Protein AF-A0A6P1GI63-F1 (afdb_monomer_lite)

Sequence (181 aa):
MLPVDQKVVEVWLGEWQLRVAWRQSANQRQKLESGPSIWQIDAMKVLETFELERGLVVAVAPLSRLPTTQRLEARITRDDGTVIKTTAYKERLLIRDPKLLRDGEEAFLLHGMTKANVPVGSEIIIEIAPAALAKALSANHADKYRALGWTLKYEFRAQGDDEPYEYVFEWQLPGEPVRPS

Organism: Sphingobium yanoikuyae (NCBI:txid13690)

Radius of gyration: 22.45 Å; chains: 1; bounding box: 54×54×55 Å

Foldseek 3Di:
DDDDDDDDDDDDDDDDDPDDDDDDDPPVVPPPPPDPDPPPQDWWFFADWDADPFAIKTKTDADDPDDQQAKKKKWKQDPVRDIDIFIKHFDCVCVVPVVNHDPRITMIGTGPYDCVRHPGGIIMGMGGDPWDKDKDQFPVQVVQLVVQPWAWDDFDDPDDPDGGRMTMTTDRHPDDRDHDD

Structure (mmCIF, N/CA/C/O backbone):
data_AF-A0A6P1GI63-F1
#
_entry.id   AF-A0A6P1GI63-F1
#
loop_
_atom_site.group_PDB
_atom_site.id
_atom_site.type_symbol
_atom_site.label_atom_id
_atom_site.label_alt_id
_atom_site.label_comp_id
_atom_site.label_asym_id
_atom_site.label_entity_id
_atom_site.label_seq_id
_atom_site.pdbx_PDB_ins_code
_atom_site.Cartn_x
_atom_site.Cartn_y
_atom_site.Cartn_z
_atom_site.occupancy
_atom_site.B_iso_or_equiv
_atom_site.auth_seq_id
_atom_site.auth_comp_id
_atom_site.auth_asym_id
_atom_site.auth_atom_id
_atom_site.pdbx_PDB_model_num
ATOM 1 N N . MET A 1 1 ? 32.191 38.401 0.121 1.00 34.38 1 MET A N 1
ATOM 2 C CA . MET A 1 1 ? 32.250 38.259 -1.347 1.00 34.38 1 MET A CA 1
ATOM 3 C C . MET A 1 1 ? 32.196 36.767 -1.634 1.00 34.38 1 MET A C 1
ATOM 5 O O . MET A 1 1 ? 33.092 36.059 -1.197 1.00 34.38 1 MET A O 1
ATOM 9 N N . LEU A 1 2 ? 31.084 36.284 -2.189 1.00 27.42 2 LEU A N 1
ATOM 10 C CA . LEU A 1 2 ? 30.907 34.880 -2.580 1.00 27.42 2 LEU A CA 1
ATOM 11 C C . LEU A 1 2 ? 31.760 34.583 -3.825 1.00 27.42 2 LEU A C 1
ATOM 13 O O . LEU A 1 2 ? 31.890 35.481 -4.661 1.00 27.42 2 LEU A O 1
ATOM 17 N N . PRO A 1 3 ? 32.317 33.371 -3.981 1.00 34.53 3 PRO A N 1
ATOM 18 C CA . PRO A 1 3 ? 32.902 32.952 -5.242 1.00 34.53 3 PRO A CA 1
ATOM 19 C C . PRO A 1 3 ? 31.824 32.503 -6.237 1.00 34.53 3 PRO A C 1
ATOM 21 O O . PRO A 1 3 ? 30.757 32.010 -5.867 1.00 34.53 3 PRO A O 1
ATOM 24 N N . VAL A 1 4 ? 32.163 32.720 -7.502 1.00 34.81 4 VAL A N 1
ATOM 25 C CA . VAL A 1 4 ? 31.388 32.508 -8.722 1.00 34.81 4 VAL A CA 1
ATOM 26 C C . VAL A 1 4 ? 31.703 31.128 -9.316 1.00 34.81 4 VAL A C 1
ATOM 28 O O . VAL A 1 4 ? 32.863 30.738 -9.394 1.00 34.81 4 VAL A O 1
ATOM 31 N N . ASP A 1 5 ? 30.625 30.453 -9.712 1.00 34.31 5 ASP A N 1
ATOM 32 C CA . ASP A 1 5 ? 30.409 29.485 -10.797 1.00 34.31 5 ASP A CA 1
ATOM 33 C C . ASP A 1 5 ? 31.239 28.199 -10.996 1.00 34.31 5 ASP A C 1
ATOM 35 O O . ASP A 1 5 ? 32.426 28.183 -11.301 1.00 34.31 5 ASP A O 1
ATOM 39 N N . GLN A 1 6 ? 30.455 27.111 -10.968 1.00 34.56 6 GLN A N 1
ATOM 40 C CA . GLN A 1 6 ? 30.292 26.065 -11.988 1.00 34.56 6 GLN A CA 1
ATOM 41 C C . GLN A 1 6 ? 31.529 25.359 -12.568 1.00 34.56 6 GLN A C 1
ATOM 43 O O . GLN A 1 6 ? 32.245 25.885 -13.415 1.00 34.56 6 GLN A O 1
ATOM 48 N N . LYS A 1 7 ? 31.572 24.040 -12.337 1.00 28.94 7 LYS A N 1
ATOM 49 C CA . LYS A 1 7 ? 31.330 23.045 -13.400 1.00 28.94 7 LYS A CA 1
ATOM 50 C C . LYS A 1 7 ? 30.997 21.685 -12.783 1.00 28.94 7 LYS A C 1
ATOM 52 O O . LYS A 1 7 ? 31.840 21.028 -12.188 1.00 28.94 7 LYS A O 1
ATOM 57 N N . VAL A 1 8 ? 29.738 21.290 -12.936 1.00 32.72 8 VAL A N 1
ATOM 58 C CA . VAL A 1 8 ? 29.288 19.899 -12.852 1.00 32.72 8 VAL A CA 1
ATOM 59 C C . VAL A 1 8 ? 29.521 19.296 -14.230 1.00 32.72 8 VAL A C 1
ATOM 61 O O . VAL A 1 8 ? 29.064 19.895 -15.194 1.00 32.72 8 VAL A O 1
ATOM 64 N N . VAL A 1 9 ? 30.233 18.174 -14.307 1.00 29.19 9 VAL A N 1
ATOM 65 C CA . VAL A 1 9 ? 29.895 16.938 -15.041 1.00 29.19 9 VAL A CA 1
ATOM 66 C C . VAL A 1 9 ? 31.044 15.971 -14.759 1.00 29.19 9 VAL A C 1
ATOM 68 O O . VAL A 1 9 ? 32.143 16.175 -15.256 1.00 29.19 9 VAL A O 1
ATOM 71 N N . GLU A 1 10 ? 30.782 14.903 -14.011 1.00 26.22 10 GLU A N 1
ATOM 72 C CA . GLU A 1 10 ? 31.528 13.656 -14.178 1.00 26.22 10 GLU A CA 1
ATOM 73 C C . GLU A 1 10 ? 30.617 12.486 -13.801 1.00 26.22 10 GLU A C 1
ATOM 75 O O . GLU A 1 10 ? 30.167 12.339 -12.666 1.00 26.22 10 GLU A O 1
ATOM 80 N N . VAL A 1 11 ? 30.273 11.707 -14.824 1.00 29.17 11 VAL A N 1
ATOM 81 C CA . VAL A 1 11 ? 29.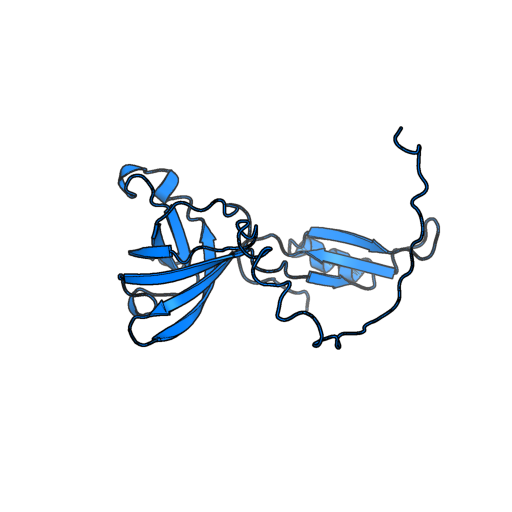567 10.433 -14.732 1.00 29.17 11 VAL A CA 1
ATOM 82 C C . VAL A 1 11 ? 30.623 9.360 -14.505 1.00 29.17 11 VAL A C 1
ATOM 84 O O . VAL A 1 11 ? 31.522 9.229 -15.328 1.00 29.17 11 VAL A O 1
ATOM 87 N N . TRP A 1 12 ? 30.481 8.566 -13.444 1.00 28.14 12 TRP A N 1
ATOM 88 C CA . TRP A 1 12 ? 31.172 7.284 -13.306 1.00 28.14 12 TRP A CA 1
ATOM 89 C C . TRP A 1 12 ? 30.210 6.228 -12.751 1.00 28.14 12 TRP A C 1
ATOM 91 O O . TRP A 1 12 ? 29.724 6.319 -11.625 1.00 28.14 12 TRP A O 1
ATOM 101 N N . LEU A 1 13 ? 29.923 5.238 -13.597 1.00 33.62 13 LEU A N 1
ATOM 102 C CA . LEU A 1 13 ? 29.323 3.947 -13.261 1.00 33.62 13 LEU A CA 1
ATOM 103 C C . LEU A 1 13 ? 30.409 3.046 -12.652 1.00 33.62 13 LEU A C 1
ATOM 105 O O . LEU A 1 13 ? 31.491 2.937 -13.223 1.00 33.62 13 LEU A O 1
ATOM 109 N N . GLY A 1 14 ? 30.111 2.366 -11.541 1.00 28.91 14 GLY A N 1
ATOM 110 C CA . GLY A 1 14 ? 30.992 1.333 -10.983 1.00 28.91 14 GLY A CA 1
ATOM 111 C C . GLY A 1 14 ? 30.592 0.861 -9.582 1.00 28.91 14 GLY A C 1
ATOM 112 O O . GLY A 1 14 ? 30.852 1.539 -8.600 1.00 28.91 14 GLY A O 1
ATOM 113 N N . GLU A 1 15 ? 29.918 -0.286 -9.539 1.00 31.66 15 GLU A N 1
ATOM 114 C CA . GLU A 1 15 ? 29.768 -1.288 -8.466 1.00 31.66 15 GLU A CA 1
ATOM 115 C C . GLU A 1 15 ? 30.136 -0.971 -6.989 1.00 31.66 15 GLU A C 1
ATOM 117 O O . GLU A 1 15 ? 31.280 -0.730 -6.626 1.00 31.66 15 GLU A O 1
ATOM 122 N N . TRP A 1 16 ? 29.134 -1.152 -6.113 1.00 34.69 16 TRP A N 1
ATOM 123 C CA . TRP A 1 16 ? 29.194 -1.756 -4.767 1.00 34.69 16 TRP A CA 1
ATOM 124 C C . TRP A 1 16 ? 30.418 -1.511 -3.857 1.00 34.69 16 TRP A C 1
ATOM 126 O O . TRP A 1 16 ? 31.387 -2.257 -3.920 1.00 34.69 16 TRP A O 1
ATOM 136 N N . GLN A 1 17 ? 30.250 -0.682 -2.811 1.00 31.03 17 GLN A N 1
ATOM 137 C CA . GLN A 1 17 ? 30.785 -0.976 -1.466 1.00 31.03 17 GLN A CA 1
ATOM 138 C C . GLN A 1 17 ? 29.852 -0.488 -0.340 1.00 31.03 17 GLN A C 1
ATOM 140 O O . GLN A 1 17 ? 29.907 0.642 0.138 1.00 31.03 17 GLN A O 1
ATOM 145 N N . LEU A 1 18 ? 29.019 -1.410 0.143 1.00 34.72 18 LEU A N 1
ATOM 146 C CA . LEU A 1 18 ? 28.469 -1.416 1.497 1.00 34.72 18 LEU A CA 1
ATOM 147 C C . LEU A 1 18 ? 29.589 -1.865 2.452 1.00 34.72 18 LEU A C 1
ATOM 149 O O . LEU A 1 18 ? 29.826 -3.068 2.532 1.00 34.72 18 LEU A O 1
ATOM 153 N N . ARG A 1 19 ? 30.271 -0.944 3.163 1.00 28.11 19 ARG A N 1
ATOM 154 C CA . ARG A 1 19 ? 30.784 -1.138 4.546 1.00 28.11 19 ARG A CA 1
ATOM 155 C C .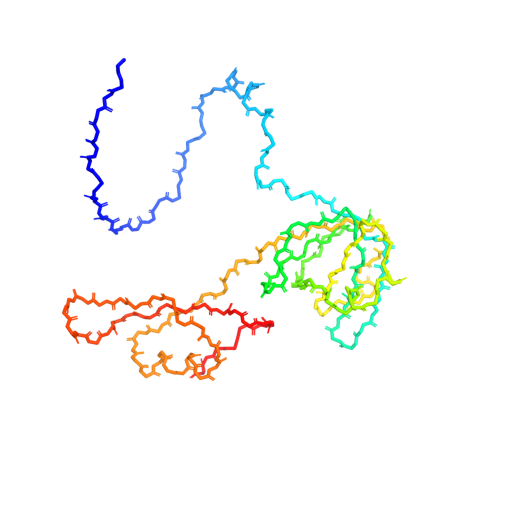 ARG A 1 19 ? 31.669 0.011 5.079 1.00 28.11 19 ARG A C 1
ATOM 157 O O . ARG A 1 19 ? 32.714 0.309 4.526 1.00 28.11 19 ARG A O 1
ATOM 164 N N . VAL A 1 20 ? 31.293 0.454 6.289 1.00 31.42 20 VAL A N 1
ATOM 165 C CA . VAL A 1 20 ? 32.135 0.931 7.415 1.00 31.42 20 VAL A CA 1
ATOM 166 C C . VAL A 1 20 ? 32.538 2.413 7.451 1.00 31.42 20 VAL A C 1
ATOM 168 O O . VAL A 1 20 ? 33.460 2.836 6.773 1.00 31.42 20 VAL A O 1
ATOM 171 N N . ALA A 1 21 ? 31.969 3.135 8.429 1.00 29.11 21 ALA A N 1
ATOM 172 C CA . ALA A 1 21 ? 32.737 3.995 9.341 1.00 29.11 21 ALA A CA 1
ATOM 173 C C . ALA A 1 21 ? 31.937 4.305 10.629 1.00 29.11 21 ALA A C 1
ATOM 175 O O . ALA A 1 21 ? 31.284 5.337 10.758 1.00 29.11 21 ALA A O 1
ATOM 176 N N . TRP A 1 22 ? 32.005 3.404 11.616 1.00 31.02 22 TRP A N 1
ATOM 177 C CA . TRP A 1 22 ? 31.758 3.732 13.025 1.00 31.02 22 TRP A CA 1
ATOM 178 C C . TRP A 1 22 ? 33.108 4.002 13.696 1.00 31.02 22 TRP A C 1
ATOM 180 O O . TRP A 1 22 ? 33.824 3.049 13.983 1.00 31.02 22 TRP A O 1
ATOM 190 N N . ARG A 1 23 ? 33.441 5.269 13.974 1.00 33.53 23 ARG A N 1
ATOM 191 C CA . ARG A 1 23 ? 34.080 5.748 15.221 1.00 33.53 23 ARG A CA 1
ATOM 192 C C . ARG A 1 23 ? 34.649 7.151 15.038 1.00 33.53 23 ARG A C 1
ATOM 194 O O . ARG A 1 23 ? 35.482 7.370 14.174 1.00 33.53 23 ARG A O 1
ATOM 201 N N . GLN A 1 24 ? 34.266 7.993 15.996 1.00 30.84 24 GLN A N 1
ATOM 202 C CA . GLN A 1 24 ? 34.765 9.317 16.384 1.00 30.84 24 GLN A CA 1
ATOM 203 C C . GLN A 1 24 ? 33.706 10.393 16.170 1.00 30.84 24 GLN A C 1
ATOM 205 O O . GLN A 1 24 ? 33.541 10.904 15.071 1.00 30.84 24 GLN A O 1
ATOM 210 N N . SER A 1 25 ? 32.963 10.660 17.254 1.00 34.41 25 SER A N 1
ATOM 211 C CA . SER A 1 25 ? 32.416 11.965 17.687 1.00 34.41 25 SER A CA 1
ATOM 212 C C . SER A 1 25 ? 31.199 11.755 18.604 1.00 34.41 25 SER A C 1
ATOM 214 O O . SER A 1 25 ? 30.090 12.186 18.300 1.00 34.41 25 SER A O 1
ATOM 216 N N . ALA A 1 26 ? 31.377 11.075 19.744 1.00 34.62 26 ALA A N 1
ATOM 217 C CA . ALA A 1 26 ? 30.304 10.906 20.736 1.00 34.62 26 ALA A CA 1
ATOM 218 C C . ALA A 1 26 ? 29.850 12.240 21.376 1.00 34.62 26 ALA A C 1
ATOM 220 O O . ALA A 1 26 ? 28.746 12.310 21.895 1.00 34.62 26 ALA A O 1
ATOM 221 N N . ASN A 1 27 ? 30.640 13.316 21.260 1.00 36.09 27 ASN A N 1
ATOM 222 C CA . ASN A 1 27 ? 30.313 14.635 21.821 1.00 36.09 27 ASN A CA 1
ATOM 223 C C . ASN A 1 27 ? 29.807 15.668 20.798 1.00 36.09 27 ASN A C 1
ATOM 225 O O . ASN A 1 27 ? 29.464 16.780 21.185 1.00 36.09 27 ASN A O 1
ATOM 229 N N . GLN A 1 28 ? 29.717 15.317 19.510 1.00 35.72 28 GLN A N 1
ATOM 230 C CA . GLN A 1 28 ? 29.196 16.211 18.459 1.00 35.72 28 GLN A CA 1
ATOM 231 C C . GLN A 1 28 ? 27.844 15.744 17.886 1.00 35.72 28 GLN A C 1
ATOM 233 O O . GLN A 1 28 ? 27.281 16.402 17.017 1.00 35.72 28 GLN A O 1
ATOM 238 N N . ARG A 1 29 ? 27.296 14.633 18.407 1.00 32.66 29 ARG A N 1
ATOM 239 C CA . ARG A 1 29 ? 25.940 14.133 18.102 1.00 32.66 29 ARG A CA 1
ATOM 240 C C . ARG A 1 29 ? 24.842 14.832 18.905 1.00 32.66 29 ARG A C 1
ATOM 242 O O . ARG A 1 29 ? 23.741 15.010 18.411 1.00 32.66 29 ARG A O 1
ATOM 249 N N . GLN A 1 30 ? 25.155 15.344 20.094 1.00 35.28 30 GLN A N 1
ATOM 250 C CA . GLN A 1 30 ? 24.134 15.850 21.018 1.00 35.28 30 GLN A CA 1
ATOM 251 C C . GLN A 1 30 ? 23.526 17.217 20.651 1.00 35.28 30 GLN A C 1
ATOM 253 O O . GLN A 1 30 ? 22.600 17.667 21.317 1.00 35.28 30 GLN A O 1
ATOM 258 N N . LYS A 1 31 ? 24.029 17.899 19.613 1.00 33.22 31 LYS A N 1
ATOM 259 C CA . LYS A 1 31 ? 23.547 19.235 19.206 1.00 33.22 31 LYS A CA 1
ATOM 260 C C . LYS A 1 31 ? 23.069 19.342 17.753 1.00 33.22 31 LYS A C 1
ATOM 262 O O . LYS A 1 31 ? 22.730 20.436 17.319 1.00 33.22 31 LYS A O 1
ATOM 267 N N . LEU A 1 32 ? 23.016 18.224 17.024 1.00 33.03 32 LEU A N 1
ATOM 268 C CA . LEU A 1 32 ? 22.465 18.132 15.660 1.00 33.03 32 LEU A CA 1
ATOM 269 C C . LEU A 1 32 ? 21.207 17.244 15.570 1.00 33.03 32 LEU A C 1
ATOM 271 O O . LEU A 1 32 ? 20.634 17.113 14.495 1.00 33.03 32 LEU A O 1
ATOM 275 N N . GLU A 1 33 ? 20.742 16.687 16.692 1.00 38.16 33 GLU A N 1
ATOM 276 C CA . GLU A 1 33 ? 19.547 15.826 16.788 1.00 38.16 33 GLU A CA 1
ATOM 277 C C . GLU A 1 33 ? 18.257 16.595 17.147 1.00 38.16 33 GLU A C 1
ATOM 279 O O . GLU A 1 33 ? 17.276 16.004 17.585 1.00 38.16 33 GLU A O 1
ATOM 284 N N . SER A 1 34 ? 18.224 17.919 16.967 1.00 41.50 34 SER A N 1
ATOM 285 C CA . SER A 1 34 ? 17.032 18.743 17.240 1.00 41.50 34 SER A CA 1
ATOM 286 C C . SER A 1 34 ? 16.539 19.516 16.014 1.00 41.50 34 SER A C 1
ATOM 288 O O . SER A 1 34 ? 16.076 20.650 16.130 1.00 41.50 34 SER A O 1
ATOM 290 N N . GLY A 1 35 ? 16.667 18.920 14.830 1.00 34.78 35 GLY A N 1
ATOM 291 C CA . GLY A 1 35 ? 15.877 19.282 13.653 1.00 34.78 35 GLY A CA 1
ATOM 292 C C . GLY A 1 35 ? 14.929 18.125 13.327 1.00 34.78 35 GLY A C 1
ATOM 293 O O . GLY A 1 35 ? 15.373 16.978 13.404 1.00 34.78 35 GLY A O 1
ATOM 294 N N . PRO A 1 36 ? 13.647 18.370 12.992 1.00 36.12 36 PRO A N 1
ATOM 295 C CA . PRO A 1 36 ? 12.732 17.291 12.646 1.00 36.12 36 PRO A CA 1
ATOM 296 C C . PRO A 1 36 ? 13.303 16.535 11.449 1.00 36.12 36 PRO A C 1
ATOM 298 O O . PRO A 1 36 ? 13.574 17.121 10.397 1.00 36.12 36 PRO A O 1
ATOM 301 N N . SER A 1 37 ? 13.541 15.235 11.626 1.00 39.41 37 SER A N 1
ATOM 302 C CA . SER A 1 37 ? 13.972 14.401 10.517 1.00 39.41 37 SER A CA 1
ATOM 303 C C . SER A 1 37 ? 12.844 14.383 9.487 1.00 39.41 37 SER A C 1
ATOM 305 O O . SER A 1 37 ? 11.690 14.108 9.804 1.00 39.41 37 SER A O 1
ATOM 307 N N . ILE A 1 38 ? 13.175 14.675 8.234 1.00 40.97 38 ILE A N 1
ATOM 308 C CA . ILE A 1 38 ? 12.238 14.678 7.095 1.00 40.97 38 ILE A CA 1
ATOM 309 C C . ILE A 1 38 ? 11.682 13.269 6.784 1.00 40.97 38 ILE A C 1
ATOM 311 O O . ILE A 1 38 ? 10.914 13.096 5.844 1.00 40.97 38 ILE A O 1
ATOM 315 N N . TRP A 1 39 ? 12.078 12.274 7.583 1.00 40.09 39 TRP A N 1
ATOM 316 C CA . TRP A 1 39 ? 11.741 10.857 7.492 1.00 40.09 39 TRP A CA 1
ATOM 317 C C . TRP A 1 39 ? 11.058 10.330 8.758 1.00 40.09 39 TRP A C 1
ATOM 319 O O . TRP A 1 39 ? 10.930 9.118 8.916 1.00 40.09 39 TRP A O 1
ATOM 329 N N . GLN A 1 40 ? 10.642 11.206 9.679 1.00 43.53 40 GLN A N 1
ATOM 330 C CA . GLN A 1 40 ? 9.885 10.771 10.844 1.00 43.53 40 GLN A CA 1
ATOM 331 C C . GLN A 1 40 ? 8.470 10.407 10.396 1.00 43.53 40 GLN A C 1
ATOM 333 O O . GLN A 1 40 ? 7.613 11.263 10.192 1.00 43.53 40 GLN A O 1
ATOM 338 N N . ILE A 1 41 ? 8.267 9.116 10.159 1.00 59.00 41 ILE A N 1
ATOM 339 C CA . ILE A 1 41 ? 6.952 8.551 9.902 1.00 59.00 41 ILE A CA 1
ATOM 340 C C . ILE A 1 41 ? 6.328 8.350 11.273 1.00 59.00 41 ILE A C 1
ATOM 342 O O . ILE A 1 41 ? 6.643 7.388 11.975 1.00 59.00 41 ILE A O 1
ATOM 346 N N . ASP A 1 42 ? 5.523 9.321 11.693 1.00 70.88 42 ASP A N 1
ATOM 347 C CA . ASP A 1 42 ? 4.844 9.239 12.976 1.00 70.88 42 ASP A CA 1
ATOM 348 C C . ASP A 1 42 ? 3.927 8.013 12.976 1.00 70.88 42 ASP A C 1
ATOM 350 O O . ASP A 1 42 ? 3.117 7.805 12.067 1.00 70.88 42 ASP A O 1
ATOM 354 N N . ALA A 1 43 ? 4.100 7.165 13.990 1.00 84.88 43 ALA A N 1
ATOM 355 C CA . ALA A 1 43 ? 3.213 6.040 14.211 1.00 84.88 43 ALA A CA 1
ATOM 356 C C . ALA A 1 43 ? 1.801 6.574 14.465 1.00 84.88 43 ALA A C 1
ATOM 358 O O . ALA A 1 43 ? 1.580 7.406 15.345 1.00 84.88 43 ALA A O 1
ATOM 359 N N . MET A 1 44 ? 0.849 6.086 13.682 1.00 92.12 44 MET A N 1
ATOM 360 C CA . MET A 1 44 ? -0.559 6.420 13.812 1.00 92.12 44 MET A CA 1
ATOM 361 C C . MET A 1 44 ? -1.261 5.358 14.655 1.00 92.12 44 MET A C 1
ATOM 363 O O . MET A 1 44 ? -0.787 4.226 14.793 1.00 92.12 44 MET A O 1
ATOM 367 N N . LYS A 1 45 ? -2.425 5.707 15.201 1.00 92.75 45 LYS A N 1
ATOM 368 C CA . LYS A 1 45 ? -3.294 4.751 15.897 1.00 92.75 45 LYS A CA 1
ATOM 369 C C . LYS A 1 45 ? -4.442 4.328 14.996 1.00 92.75 45 LYS A C 1
ATOM 371 O O . LYS A 1 45 ? -5.051 5.171 14.344 1.00 92.75 45 LYS A O 1
ATOM 376 N N . VAL A 1 46 ? -4.752 3.033 14.993 1.00 92.94 46 VAL A N 1
ATOM 377 C CA . VAL A 1 46 ? -5.964 2.502 14.360 1.00 92.94 46 VAL A CA 1
ATOM 378 C C . VAL A 1 46 ? -7.159 2.838 15.243 1.00 92.94 46 VAL A C 1
ATOM 380 O O . VA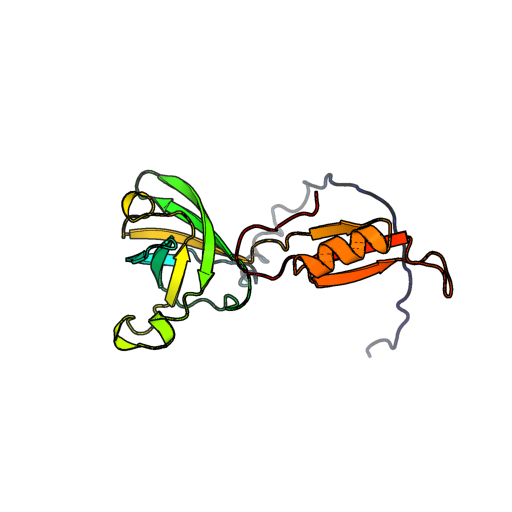L A 1 46 ? -7.277 2.329 16.357 1.00 92.94 46 VAL A O 1
ATOM 383 N N . LEU A 1 47 ? -8.040 3.692 14.734 1.00 91.50 47 LEU A N 1
ATOM 384 C CA . LEU A 1 47 ? -9.228 4.175 15.434 1.00 91.50 47 LEU A CA 1
ATOM 385 C C . LEU A 1 47 ? -10.458 3.332 15.106 1.00 91.50 47 LEU A C 1
ATOM 387 O O . LEU A 1 47 ? -11.274 3.057 15.983 1.00 91.50 47 LEU A O 1
ATOM 391 N N . GLU A 1 48 ? -10.568 2.884 13.857 1.00 89.81 48 GLU A N 1
ATOM 392 C CA . GLU A 1 48 ? -11.704 2.096 13.390 1.00 89.81 48 GLU A CA 1
ATOM 393 C C . GLU A 1 48 ? -11.301 1.134 12.272 1.00 89.81 48 GLU A C 1
ATOM 395 O O . GLU A 1 48 ? -10.301 1.345 11.580 1.00 89.81 48 GLU A O 1
ATOM 400 N N . THR A 1 49 ? -12.076 0.058 12.102 1.00 91.56 49 THR A N 1
ATOM 401 C CA . THR A 1 49 ? -11.837 -0.957 11.073 1.00 91.56 49 THR A CA 1
ATOM 402 C C . THR A 1 49 ? -13.124 -1.382 10.364 1.00 91.56 49 THR A C 1
ATOM 404 O O . THR A 1 49 ? -14.137 -1.716 10.989 1.00 91.56 49 THR A O 1
ATOM 407 N N . PHE A 1 50 ? -13.062 -1.450 9.036 1.00 87.88 50 PHE A N 1
ATOM 408 C CA . PHE A 1 50 ? -14.162 -1.840 8.159 1.00 87.88 50 PHE A CA 1
ATOM 409 C C . PHE A 1 50 ? -13.682 -2.898 7.181 1.00 87.88 50 PHE A C 1
ATOM 411 O O . PHE A 1 50 ? -12.679 -2.718 6.501 1.00 87.88 50 PHE A O 1
ATOM 418 N N . GLU A 1 51 ? -14.392 -4.012 7.098 1.00 88.62 51 GLU A N 1
ATOM 419 C CA . GLU A 1 51 ? -14.006 -5.107 6.217 1.00 88.62 51 GLU A CA 1
ATOM 420 C C . GLU A 1 51 ? -14.734 -4.976 4.881 1.00 88.62 51 GLU A C 1
ATOM 422 O O . GLU A 1 51 ? -15.943 -4.748 4.843 1.00 88.62 51 GLU A O 1
ATOM 427 N N . LEU A 1 52 ? -13.981 -5.083 3.791 1.00 84.12 52 LEU A N 1
ATOM 428 C CA . LEU A 1 52 ? -14.468 -5.106 2.419 1.00 84.12 52 LEU A CA 1
ATOM 429 C C . LEU A 1 52 ? -14.032 -6.425 1.774 1.00 84.12 52 LEU A C 1
ATOM 431 O O . LEU A 1 52 ? -13.026 -7.009 2.168 1.00 84.12 52 LEU A O 1
ATOM 435 N N . GLU A 1 53 ? -14.697 -6.845 0.697 1.00 83.75 53 GLU A N 1
ATOM 436 C CA . GLU A 1 53 ? -14.297 -8.050 -0.057 1.00 83.75 53 GLU A CA 1
ATOM 437 C C . GLU A 1 53 ? -12.833 -8.006 -0.537 1.00 83.75 53 GLU A C 1
ATOM 439 O O . GLU A 1 53 ? -12.182 -9.035 -0.683 1.00 83.75 53 GLU A O 1
ATOM 444 N N . ARG A 1 54 ? -12.296 -6.800 -0.763 1.00 81.75 54 ARG A N 1
ATOM 445 C CA . ARG A 1 54 ? -10.928 -6.570 -1.256 1.00 81.75 54 ARG A CA 1
ATOM 446 C C . ARG A 1 54 ? -9.872 -6.338 -0.162 1.00 81.75 54 ARG A C 1
ATOM 448 O O . ARG A 1 54 ? -8.716 -6.066 -0.498 1.00 81.75 54 ARG A O 1
ATOM 455 N N . GLY A 1 55 ? -10.255 -6.382 1.116 1.00 90.50 55 GLY A N 1
ATOM 456 C CA . GLY A 1 55 ? -9.353 -6.184 2.256 1.00 90.50 55 GLY A CA 1
ATOM 457 C C . GLY A 1 55 ? -9.960 -5.367 3.398 1.00 90.50 55 GLY A C 1
ATOM 458 O O . GLY A 1 55 ? -11.154 -5.080 3.423 1.00 90.50 55 GLY A O 1
ATOM 459 N N . LEU A 1 56 ? -9.113 -4.954 4.338 1.00 93.06 56 LEU A N 1
ATOM 460 C CA . LEU A 1 56 ? -9.526 -4.216 5.528 1.00 93.06 56 LEU A CA 1
ATOM 461 C C . LEU A 1 56 ? -9.244 -2.726 5.372 1.00 93.06 56 LEU A C 1
ATOM 463 O O . LEU A 1 56 ? -8.098 -2.330 5.204 1.00 93.06 56 LEU A O 1
ATOM 467 N N . VAL A 1 57 ? -10.260 -1.886 5.496 1.00 92.19 57 VAL A N 1
ATOM 468 C CA . VAL A 1 57 ? -10.083 -0.444 5.649 1.00 92.19 57 VAL A CA 1
ATOM 469 C C . VAL A 1 57 ? -9.851 -0.117 7.118 1.00 92.19 57 VAL A C 1
ATOM 471 O O . VAL A 1 57 ? -10.60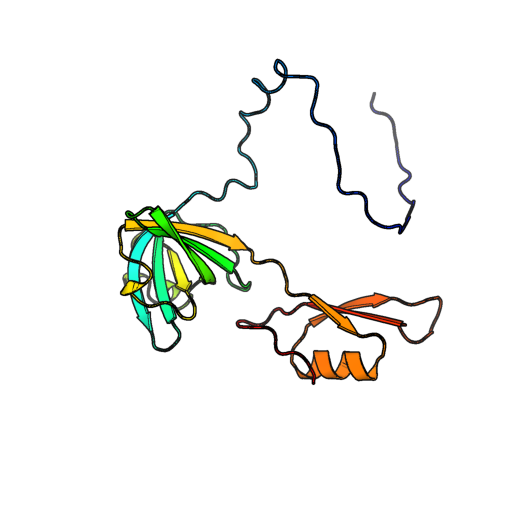5 -0.559 7.984 1.00 92.19 57 VAL A O 1
ATOM 474 N N . VAL A 1 58 ? -8.824 0.677 7.397 1.00 92.62 58 VAL A N 1
ATOM 475 C CA . VAL A 1 58 ? -8.520 1.193 8.732 1.00 92.62 58 VAL A CA 1
ATOM 476 C C . VAL A 1 58 ? -8.583 2.713 8.720 1.00 92.62 58 VAL A C 1
ATOM 478 O O . VAL A 1 58 ? -7.998 3.334 7.835 1.00 92.62 58 VAL A O 1
ATOM 481 N N . ALA A 1 59 ? -9.292 3.297 9.684 1.00 91.62 59 ALA A N 1
ATOM 482 C CA . ALA A 1 59 ? -9.255 4.730 9.956 1.00 91.62 59 ALA A CA 1
ATOM 483 C C . ALA A 1 59 ? -8.150 5.016 10.975 1.00 91.62 59 ALA A C 1
ATOM 485 O O . ALA A 1 59 ? -8.011 4.294 11.968 1.00 91.62 59 ALA A O 1
ATOM 486 N N . VAL A 1 60 ? -7.349 6.044 10.716 1.00 91.12 60 VAL A N 1
ATOM 487 C CA . VAL A 1 60 ? -6.164 6.387 11.500 1.00 91.12 60 VAL A CA 1
ATOM 488 C C . VAL A 1 60 ? -6.056 7.892 11.709 1.00 91.12 60 VAL A C 1
ATOM 490 O O . VAL A 1 60 ? -6.568 8.680 10.914 1.00 91.12 60 VAL A O 1
ATOM 493 N N . ALA A 1 61 ? -5.351 8.282 12.768 1.00 85.38 61 ALA A N 1
ATOM 494 C CA . ALA A 1 61 ? -4.963 9.665 13.024 1.00 85.38 61 ALA A CA 1
ATOM 495 C C . ALA A 1 61 ? -3.511 9.741 13.535 1.00 85.38 61 ALA A C 1
ATOM 497 O O . ALA A 1 61 ? -3.054 8.798 14.199 1.00 85.38 61 ALA A O 1
ATOM 498 N N . PRO A 1 62 ? -2.802 10.863 13.289 1.00 83.88 62 PRO A N 1
ATOM 499 C CA . PRO A 1 62 ? -3.245 12.059 12.548 1.00 83.88 62 PRO A CA 1
ATOM 500 C C . PRO A 1 62 ? -3.215 11.888 11.015 1.00 83.88 62 PRO A C 1
ATOM 502 O O . PRO A 1 62 ? -2.688 10.904 10.507 1.00 83.88 62 PRO A O 1
ATOM 505 N N . LEU A 1 63 ? -3.737 12.880 10.276 1.00 80.06 63 LEU A N 1
ATOM 506 C CA . LEU A 1 63 ? -3.605 12.964 8.814 1.00 80.06 63 LEU A CA 1
ATOM 507 C C . LEU A 1 63 ? -2.138 12.938 8.363 1.00 80.06 63 LEU A C 1
ATOM 509 O O . LEU A 1 63 ? -1.330 13.774 8.773 1.00 80.06 63 LEU A O 1
ATOM 513 N N . SER A 1 64 ? -1.824 12.071 7.407 1.00 82.62 64 SER A N 1
ATOM 514 C CA . SER A 1 64 ? -0.531 12.023 6.733 1.00 82.62 64 SER A CA 1
ATOM 515 C C . SER A 1 64 ? -0.523 12.773 5.398 1.00 82.62 64 SER A C 1
ATOM 517 O O . SER A 1 64 ? -1.539 12.990 4.725 1.00 82.62 64 SER A O 1
ATOM 519 N N . ARG A 1 65 ? 0.692 13.103 4.947 1.00 82.19 65 ARG A N 1
ATOM 520 C CA . ARG A 1 65 ? 0.969 13.629 3.600 1.00 82.19 65 ARG A CA 1
ATOM 521 C C . ARG A 1 65 ? 1.245 12.520 2.577 1.00 82.19 65 ARG A C 1
ATOM 523 O O . ARG A 1 65 ? 1.835 12.788 1.533 1.00 82.19 65 ARG A O 1
ATOM 530 N N . LEU A 1 66 ? 0.857 11.277 2.877 1.00 85.19 66 LEU A N 1
ATOM 531 C CA . LEU A 1 66 ? 1.154 10.135 2.017 1.00 85.19 66 LEU A CA 1
ATOM 532 C C . LEU A 1 66 ? 0.422 10.236 0.666 1.00 85.19 66 LEU A C 1
ATOM 534 O O . LEU A 1 66 ? -0.734 10.684 0.621 1.00 85.19 66 LEU A O 1
ATOM 538 N N . PRO A 1 67 ? 1.081 9.819 -0.433 1.00 81.44 67 PRO A N 1
ATOM 539 C CA . PRO A 1 67 ? 0.517 9.888 -1.775 1.00 81.44 67 PRO A CA 1
ATOM 540 C C . PRO A 1 67 ? -0.702 8.970 -1.924 1.00 81.44 67 PRO A C 1
ATOM 542 O O . PRO A 1 67 ? -0.755 7.871 -1.380 1.00 81.44 67 PRO A O 1
ATOM 545 N N . THR A 1 68 ? -1.684 9.410 -2.711 1.00 79.81 68 THR A N 1
ATOM 546 C CA . THR A 1 68 ? -2.935 8.668 -2.952 1.00 79.81 68 THR A CA 1
ATOM 547 C C . THR A 1 68 ? -2.866 7.695 -4.126 1.00 79.81 68 THR A C 1
ATOM 549 O O . THR A 1 68 ? -3.728 6.831 -4.253 1.00 79.81 68 THR A O 1
ATOM 552 N N . THR A 1 69 ? -1.879 7.848 -5.007 1.00 73.75 69 THR A N 1
ATOM 553 C CA . THR A 1 69 ? -1.743 7.068 -6.248 1.00 73.75 69 THR A CA 1
ATOM 554 C C . THR A 1 69 ? -0.659 6.002 -6.178 1.00 73.75 69 THR A C 1
ATOM 556 O O . THR A 1 69 ? -0.513 5.235 -7.123 1.00 73.75 69 THR A O 1
ATOM 559 N N . GLN A 1 70 ? 0.111 5.955 -5.092 1.00 76.44 70 GLN A N 1
ATOM 560 C CA . GLN A 1 70 ? 1.226 5.028 -4.950 1.00 76.44 70 GLN A CA 1
ATOM 561 C C . GLN A 1 70 ? 0.860 3.876 -4.024 1.00 76.44 70 GLN A C 1
ATOM 563 O O . GLN A 1 70 ? 0.032 4.009 -3.119 1.00 76.44 70 GLN A O 1
ATOM 568 N N . ARG A 1 71 ? 1.522 2.744 -4.253 1.00 84.31 71 ARG A N 1
ATOM 569 C CA . ARG A 1 71 ? 1.517 1.622 -3.324 1.00 84.31 71 ARG A CA 1
ATOM 570 C C . ARG A 1 71 ? 2.254 2.020 -2.047 1.00 84.31 71 ARG A C 1
ATOM 572 O O . ARG A 1 71 ? 3.348 2.580 -2.106 1.00 84.31 71 ARG A O 1
ATOM 579 N N . LEU A 1 72 ? 1.663 1.694 -0.907 1.00 88.81 72 LEU A N 1
ATOM 580 C CA . LEU A 1 72 ? 2.237 1.921 0.413 1.00 88.81 72 LEU A CA 1
ATOM 581 C C . LEU A 1 72 ? 2.508 0.572 1.092 1.00 88.81 72 LEU A C 1
ATOM 583 O O . LEU A 1 72 ? 1.911 -0.448 0.737 1.00 88.81 72 LEU A O 1
ATOM 587 N N . GLU A 1 73 ? 3.404 0.559 2.071 1.00 91.31 73 GLU A N 1
ATOM 588 C CA . GLU A 1 73 ? 3.597 -0.561 2.995 1.00 91.31 73 GLU A CA 1
ATOM 589 C C . GLU A 1 73 ? 3.092 -0.133 4.371 1.00 91.31 73 GLU A C 1
ATOM 591 O O . GLU A 1 73 ? 3.429 0.946 4.852 1.00 91.31 73 GLU A O 1
ATOM 596 N N . ALA A 1 74 ? 2.273 -0.972 4.998 1.00 93.25 74 ALA A N 1
ATOM 597 C CA . ALA A 1 74 ? 1.834 -0.791 6.371 1.00 93.25 74 ALA A CA 1
ATOM 598 C C . ALA A 1 74 ? 2.550 -1.787 7.280 1.00 93.25 74 ALA A C 1
ATOM 600 O O . ALA A 1 74 ? 2.547 -2.995 7.029 1.00 93.25 74 ALA A O 1
ATOM 601 N N . ARG A 1 75 ? 3.104 -1.274 8.376 1.00 94.81 75 ARG A N 1
ATOM 602 C CA . ARG A 1 75 ? 3.622 -2.051 9.498 1.00 94.81 75 ARG A CA 1
ATOM 603 C C . ARG A 1 75 ? 2.715 -1.831 10.702 1.00 94.81 75 ARG A C 1
ATOM 605 O O . ARG A 1 75 ? 2.715 -0.747 11.279 1.00 94.81 75 ARG A O 1
ATOM 612 N N . ILE A 1 76 ? 1.958 -2.858 11.067 1.00 95.31 76 ILE A N 1
ATOM 613 C CA . ILE A 1 76 ? 1.044 -2.851 12.209 1.00 95.31 76 ILE A CA 1
ATOM 614 C C . ILE A 1 76 ? 1.736 -3.493 13.408 1.00 95.31 76 ILE A C 1
ATOM 616 O O . ILE A 1 76 ? 2.248 -4.602 13.279 1.00 95.31 76 ILE A O 1
ATOM 620 N N . THR A 1 77 ? 1.713 -2.832 14.561 1.00 94.69 77 THR A N 1
ATOM 621 C CA . THR A 1 77 ? 2.126 -3.383 15.856 1.00 94.69 77 THR A CA 1
ATOM 622 C C . THR A 1 77 ? 0.894 -3.497 16.745 1.00 94.69 77 THR A C 1
ATOM 624 O O . THR A 1 77 ? 0.226 -2.501 17.025 1.00 94.69 77 THR A O 1
ATOM 627 N N . ARG A 1 78 ? 0.572 -4.718 17.162 1.00 92.75 78 ARG A N 1
ATOM 628 C CA . ARG A 1 78 ? -0.530 -4.994 18.089 1.00 92.75 78 ARG A CA 1
ATOM 629 C C . ARG A 1 78 ? -0.104 -4.773 19.540 1.00 92.75 78 ARG A C 1
ATOM 631 O O . ARG A 1 78 ? 1.087 -4.754 19.842 1.00 92.75 78 ARG A O 1
ATOM 638 N N . ASP A 1 79 ? -1.081 -4.723 20.441 1.00 88.44 79 ASP A N 1
ATOM 639 C CA . ASP A 1 79 ? -0.849 -4.599 21.888 1.00 88.44 79 ASP A CA 1
ATOM 640 C C . ASP A 1 79 ? -0.060 -5.780 22.479 1.00 88.44 79 ASP A C 1
ATOM 642 O O . ASP A 1 79 ? 0.663 -5.619 23.459 1.00 88.44 79 ASP A O 1
ATOM 646 N N . ASP A 1 80 ? -0.153 -6.964 21.863 1.00 88.38 80 ASP A N 1
ATOM 647 C CA . ASP A 1 80 ? 0.637 -8.149 22.230 1.00 88.38 80 ASP A CA 1
ATOM 648 C C . ASP A 1 80 ? 2.098 -8.093 21.729 1.00 88.38 80 ASP A C 1
ATOM 650 O O . ASP A 1 80 ? 2.874 -9.021 21.958 1.00 88.38 80 ASP A O 1
ATOM 654 N N . GLY A 1 81 ? 2.484 -7.011 21.044 1.00 89.25 81 GLY A N 1
ATOM 655 C CA . GLY A 1 81 ? 3.806 -6.811 20.453 1.00 89.25 81 GLY A CA 1
ATOM 656 C C . GLY A 1 81 ? 4.000 -7.478 19.088 1.00 89.25 81 GLY A C 1
ATOM 657 O O . GLY A 1 81 ? 5.059 -7.316 18.478 1.00 8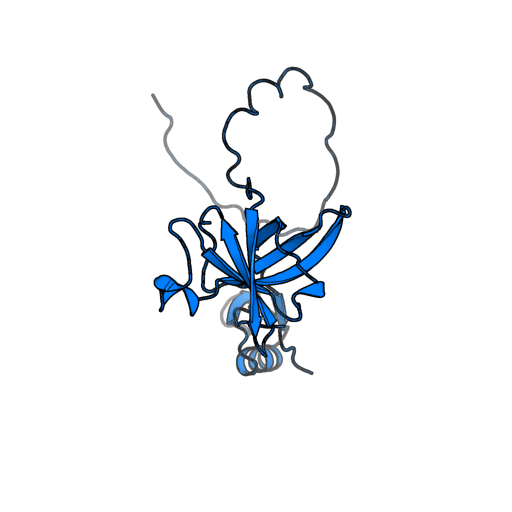9.25 81 GLY A O 1
ATOM 658 N N . THR A 1 82 ? 3.004 -8.202 18.569 1.00 92.00 82 THR A N 1
ATOM 659 C CA . THR A 1 82 ? 3.074 -8.825 17.242 1.00 92.00 82 THR A CA 1
ATOM 660 C C . THR A 1 82 ? 3.141 -7.758 16.161 1.00 92.00 82 THR A C 1
ATOM 662 O O . THR A 1 82 ? 2.330 -6.828 16.134 1.00 92.00 82 THR A O 1
ATOM 665 N N . VAL A 1 83 ? 4.071 -7.935 15.221 1.00 93.75 83 VAL A N 1
ATOM 666 C CA . VAL A 1 83 ? 4.241 -7.042 14.074 1.00 93.75 83 VAL A CA 1
ATOM 667 C C . VAL A 1 83 ? 3.808 -7.737 12.790 1.00 93.75 83 VAL A C 1
ATOM 669 O O . VAL A 1 83 ? 4.289 -8.821 12.467 1.00 93.75 83 VAL A O 1
ATOM 672 N N . ILE A 1 84 ? 2.928 -7.086 12.033 1.00 93.25 84 ILE A N 1
ATOM 673 C CA . ILE A 1 84 ? 2.426 -7.558 10.740 1.00 93.25 84 ILE A CA 1
ATOM 674 C C . ILE A 1 84 ? 2.782 -6.530 9.675 1.00 93.25 84 ILE A C 1
ATOM 676 O O . ILE A 1 84 ? 2.631 -5.328 9.883 1.00 93.25 84 ILE A O 1
ATOM 680 N N . LYS A 1 85 ? 3.243 -7.010 8.521 1.00 93.19 85 LYS A N 1
ATOM 681 C CA . LYS A 1 85 ? 3.494 -6.183 7.343 1.00 93.19 85 LYS A CA 1
ATOM 682 C C . LYS A 1 85 ? 2.496 -6.512 6.251 1.00 93.19 85 LYS A C 1
ATOM 684 O O . LYS A 1 85 ? 2.209 -7.683 6.016 1.00 93.19 85 LYS A O 1
ATOM 689 N N . THR A 1 86 ? 1.992 -5.489 5.578 1.00 92.06 86 THR A N 1
ATOM 690 C CA . THR A 1 86 ? 1.085 -5.664 4.446 1.00 92.06 86 THR A CA 1
ATOM 691 C C . THR A 1 86 ? 1.180 -4.508 3.460 1.00 92.06 86 THR A C 1
ATOM 693 O O . THR A 1 86 ? 1.743 -3.455 3.752 1.00 92.06 86 THR A O 1
ATOM 696 N N . THR A 1 87 ? 0.600 -4.703 2.281 1.00 91.50 87 THR A N 1
ATOM 697 C CA . THR A 1 87 ? 0.407 -3.633 1.308 1.00 91.50 87 THR A CA 1
ATOM 698 C C . THR A 1 87 ? -0.778 -2.764 1.717 1.00 91.50 87 THR A C 1
ATOM 700 O O . THR A 1 87 ? -1.843 -3.276 2.071 1.00 91.50 87 THR A O 1
ATOM 703 N N . ALA A 1 88 ? -0.605 -1.450 1.616 1.00 91.62 88 ALA A N 1
ATOM 704 C CA . ALA A 1 88 ? -1.626 -0.460 1.904 1.00 91.62 88 ALA A CA 1
ATOM 705 C C . ALA A 1 88 ? -1.855 0.482 0.715 1.00 91.62 88 ALA A C 1
ATOM 707 O O . ALA A 1 88 ? -0.960 0.740 -0.092 1.00 91.62 88 ALA A O 1
ATOM 708 N N . TYR A 1 89 ? -3.062 1.030 0.636 1.00 89.50 89 TYR A N 1
ATOM 709 C CA . TYR A 1 89 ? -3.436 2.089 -0.297 1.00 89.50 89 TYR A CA 1
ATOM 710 C C . TYR A 1 89 ? -4.268 3.124 0.441 1.00 89.50 89 TYR A C 1
ATOM 712 O O . TYR A 1 89 ? -5.107 2.760 1.259 1.00 89.50 89 TYR A O 1
ATOM 720 N N . LYS A 1 90 ? -4.084 4.411 0.144 1.00 89.12 90 LYS A N 1
ATOM 721 C CA . LYS A 1 90 ? -4.947 5.452 0.713 1.00 89.12 90 LYS A CA 1
ATOM 722 C C . LYS A 1 90 ? -6.377 5.262 0.192 1.00 89.12 90 LYS A C 1
ATOM 724 O O . LYS A 1 90 ? -6.604 5.277 -1.020 1.00 89.12 90 LYS A O 1
ATOM 729 N N . GLU A 1 91 ? -7.332 5.033 1.091 1.00 85.50 91 GLU A N 1
ATOM 730 C CA . GLU A 1 91 ? -8.713 4.707 0.728 1.00 85.50 91 GLU A CA 1
ATOM 731 C C . GLU A 1 91 ? -9.464 5.982 0.332 1.00 85.50 91 GLU A C 1
ATOM 733 O O . GLU A 1 91 ? -9.562 6.948 1.087 1.00 85.50 91 GLU A O 1
ATOM 738 N N . ARG A 1 92 ? -9.994 5.993 -0.894 1.00 71.62 92 ARG A N 1
ATOM 739 C CA . ARG A 1 92 ? -10.651 7.164 -1.489 1.00 71.62 92 ARG A CA 1
ATOM 740 C C . ARG A 1 92 ? -12.164 7.151 -1.312 1.00 71.62 92 ARG A C 1
ATOM 742 O O . ARG A 1 92 ? -12.777 8.198 -1.498 1.00 71.62 92 ARG A O 1
ATOM 749 N N . LEU A 1 93 ? -12.775 6.012 -0.978 1.00 60.22 93 LEU A N 1
ATOM 750 C CA . LEU A 1 93 ? -14.218 5.927 -0.723 1.00 60.22 93 LEU A CA 1
ATOM 751 C C . LEU A 1 93 ? -14.633 6.757 0.492 1.00 60.22 93 LEU A C 1
ATOM 753 O O . LEU A 1 93 ? -15.629 7.466 0.413 1.00 60.22 93 LEU A O 1
ATOM 757 N N . LEU A 1 94 ? -13.830 6.760 1.555 1.00 57.19 94 LEU A N 1
ATOM 758 C CA . LEU A 1 94 ? -14.135 7.513 2.776 1.00 57.19 94 LEU A CA 1
ATOM 759 C C . LEU A 1 94 ? -13.854 9.021 2.650 1.00 57.19 94 LEU A C 1
ATOM 761 O O . LEU A 1 94 ? -14.359 9.812 3.433 1.00 57.19 94 LEU A O 1
ATOM 765 N N . ILE A 1 95 ? -13.130 9.438 1.605 1.00 53.94 95 ILE A N 1
ATOM 766 C CA . ILE A 1 95 ? -13.011 10.855 1.218 1.00 53.94 95 ILE A CA 1
ATOM 767 C C . ILE A 1 95 ? -14.283 11.331 0.487 1.00 53.94 95 ILE A C 1
ATOM 769 O O . ILE A 1 95 ? 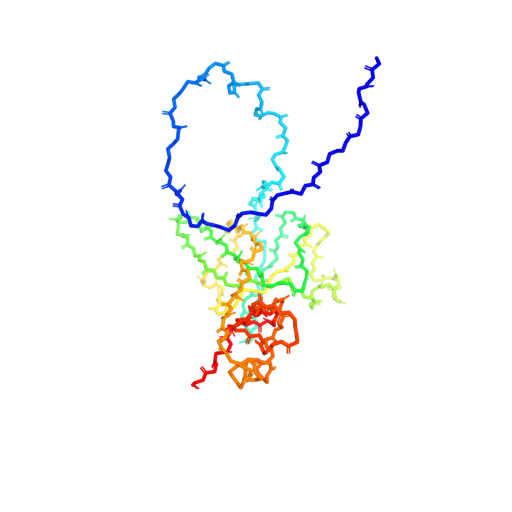-14.596 12.519 0.491 1.00 53.94 95 ILE A O 1
ATOM 773 N N . ARG A 1 96 ? -15.025 10.423 -0.169 1.00 54.34 96 ARG A N 1
ATOM 774 C CA . ARG A 1 96 ? -16.241 10.760 -0.935 1.00 54.34 96 ARG A CA 1
ATOM 775 C C . ARG A 1 96 ? -17.496 10.861 -0.069 1.00 54.34 96 ARG A C 1
ATOM 777 O O . ARG A 1 96 ? -18.436 11.528 -0.489 1.00 54.34 96 ARG A O 1
ATOM 784 N N . ASP A 1 97 ? -17.495 10.246 1.112 1.00 62.84 97 ASP A N 1
ATOM 785 C CA . ASP A 1 97 ? -18.515 10.452 2.142 1.00 62.84 97 ASP A CA 1
ATOM 786 C C . ASP A 1 97 ? -17.851 10.890 3.460 1.00 62.84 97 ASP A C 1
ATOM 788 O O . ASP A 1 97 ? -17.530 10.056 4.311 1.00 62.84 97 ASP A O 1
ATOM 792 N N . PRO A 1 98 ? -17.619 12.203 3.639 1.00 57.50 98 PRO A N 1
ATOM 793 C CA . PRO A 1 98 ? -16.900 12.741 4.792 1.00 57.50 98 PRO A CA 1
ATOM 794 C C . PRO A 1 98 ? -17.629 12.536 6.126 1.00 57.50 98 PRO A C 1
ATOM 796 O O . PRO A 1 98 ? -17.066 12.843 7.165 1.00 57.50 98 PRO A O 1
ATOM 799 N N . LYS A 1 99 ? -18.862 12.009 6.138 1.00 65.81 99 LYS A N 1
ATOM 800 C CA . LYS A 1 99 ? -19.545 11.639 7.388 1.00 65.81 99 LYS A CA 1
ATOM 801 C C . LYS A 1 99 ? -18.973 10.373 8.026 1.00 65.81 99 LYS A C 1
ATOM 803 O O . LYS A 1 99 ? -19.283 10.097 9.181 1.00 65.81 99 LYS A O 1
ATOM 808 N N . LEU A 1 100 ? -18.198 9.592 7.271 1.00 64.31 100 LEU A N 1
ATOM 809 C CA . LEU A 1 100 ? -17.639 8.318 7.721 1.00 64.31 100 LEU A CA 1
ATOM 810 C C . LEU A 1 100 ? -16.289 8.460 8.441 1.00 64.31 100 LEU A C 1
ATOM 812 O O . LEU A 1 100 ? -15.854 7.501 9.066 1.00 64.31 100 LEU A O 1
ATOM 816 N N . LEU A 1 101 ? -15.636 9.623 8.363 1.00 71.94 101 LEU A N 1
ATOM 817 C CA . LEU A 1 101 ? -14.393 9.923 9.078 1.00 71.94 101 LEU A CA 1
ATOM 818 C C . LEU A 1 101 ? -14.583 11.175 9.928 1.00 71.94 101 LEU A C 1
ATOM 820 O O . LEU A 1 101 ? -15.252 12.118 9.508 1.00 71.94 101 LEU A O 1
ATOM 824 N N . ARG A 1 102 ? -13.996 11.194 11.124 1.00 75.31 102 ARG A N 1
ATOM 825 C CA . ARG A 1 102 ? -13.988 12.403 11.957 1.00 75.31 102 ARG A CA 1
ATOM 826 C C . ARG A 1 102 ? -12.905 13.365 11.470 1.00 75.31 102 ARG A C 1
ATOM 828 O O . ARG A 1 102 ? -11.966 12.980 10.773 1.00 75.31 102 ARG A O 1
ATOM 835 N N . ASP A 1 103 ? -13.020 14.630 11.864 1.00 74.75 103 ASP A N 1
ATOM 836 C CA . ASP A 1 103 ? -12.025 15.649 11.528 1.00 74.75 103 ASP A CA 1
ATOM 837 C C . ASP A 1 103 ? -10.624 15.229 12.001 1.00 74.75 103 ASP A C 1
ATOM 839 O O . ASP A 1 103 ? -10.401 14.954 13.180 1.00 74.75 103 ASP A O 1
ATOM 843 N N . GLY A 1 104 ? -9.668 15.206 11.068 1.00 77.81 104 GLY A N 1
ATOM 844 C CA . GLY A 1 104 ? -8.283 14.811 11.341 1.00 77.81 104 GLY A CA 1
ATOM 845 C C . GLY A 1 104 ? -7.986 13.318 11.165 1.00 77.81 104 GLY A C 1
ATOM 846 O O . GLY A 1 104 ? -6.844 12.913 11.393 1.00 77.81 104 GLY A O 1
ATOM 847 N N . GLU A 1 105 ? -8.967 12.524 10.732 1.00 85.56 105 GLU A N 1
ATOM 848 C CA . GLU A 1 105 ? -8.793 11.110 10.402 1.00 85.56 105 GLU A CA 1
ATOM 849 C C . GLU A 1 105 ? -8.608 10.901 8.895 1.00 85.56 105 GLU A C 1
ATOM 851 O O . GLU A 1 105 ? -9.179 11.597 8.053 1.00 85.56 105 GLU A O 1
ATOM 856 N N . GLU A 1 106 ? -7.819 9.896 8.538 1.00 87.19 106 GLU A N 1
ATOM 857 C CA . GLU A 1 106 ? -7.731 9.380 7.176 1.00 87.19 106 GLU A CA 1
ATOM 858 C C . GLU A 1 106 ? -7.866 7.864 7.175 1.00 87.19 106 GLU A C 1
ATOM 860 O O . GLU A 1 106 ? -7.786 7.221 8.218 1.00 87.19 106 GLU A O 1
ATOM 865 N N . ALA A 1 107 ? -8.056 7.279 5.994 1.00 90.00 107 ALA A N 1
ATOM 866 C CA . ALA A 1 107 ? -8.231 5.846 5.877 1.00 90.00 107 ALA A CA 1
ATOM 867 C C . ALA A 1 107 ? -7.288 5.192 4.876 1.00 90.00 107 ALA A C 1
ATOM 869 O O . ALA A 1 107 ? -6.955 5.753 3.827 1.00 90.00 107 ALA A O 1
ATOM 870 N N . PHE A 1 108 ? -6.931 3.948 5.181 1.00 92.12 108 PHE A N 1
ATOM 871 C CA . PHE A 1 108 ? -6.106 3.098 4.337 1.00 92.12 108 PHE A CA 1
ATOM 872 C C . PHE A 1 108 ? -6.763 1.740 4.138 1.00 92.12 108 PHE A C 1
ATOM 874 O O . PHE A 1 108 ? -7.236 1.126 5.087 1.00 92.12 108 PHE A O 1
ATOM 881 N N . LEU A 1 109 ? -6.759 1.257 2.901 1.00 92.62 109 LEU A N 1
ATOM 882 C CA . LEU A 1 109 ? -7.109 -0.109 2.555 1.00 92.62 109 LEU A CA 1
ATOM 883 C C . LEU A 1 109 ? -5.867 -0.991 2.691 1.00 92.62 109 LEU A C 1
ATOM 885 O O . LEU A 1 109 ? -4.902 -0.825 1.946 1.00 92.62 109 LEU A O 1
ATOM 889 N N . LEU A 1 110 ? -5.918 -1.944 3.611 1.00 93.94 110 LEU A N 1
ATOM 890 C CA . LEU A 1 110 ? -4.919 -2.975 3.848 1.00 93.94 110 LEU A CA 1
ATOM 891 C C . LEU A 1 110 ? -5.305 -4.240 3.082 1.00 93.94 110 LEU A C 1
ATOM 893 O O . LEU A 1 110 ? -6.337 -4.865 3.346 1.00 93.94 110 LEU A O 1
ATOM 897 N N . HIS A 1 111 ? -4.476 -4.624 2.119 1.00 90.75 111 HIS A N 1
ATOM 898 C CA . HIS A 1 111 ? -4.777 -5.759 1.255 1.00 90.75 111 HIS A CA 1
ATOM 899 C C . HIS A 1 111 ? -4.587 -7.093 1.992 1.00 90.75 111 HIS A C 1
ATOM 901 O O . HIS A 1 111 ? -3.641 -7.252 2.764 1.00 90.75 111 HIS A O 1
ATOM 907 N N . GLY A 1 112 ? -5.497 -8.048 1.766 1.00 89.19 112 GLY A N 1
ATOM 908 C CA . GLY A 1 112 ? -5.428 -9.397 2.349 1.00 89.19 112 GLY A CA 1
ATOM 909 C C . GLY A 1 112 ? -5.545 -9.464 3.878 1.00 89.19 112 GLY A C 1
ATOM 910 O O . GLY A 1 112 ? -5.260 -10.506 4.460 1.00 89.19 112 GLY A O 1
ATOM 911 N N . MET A 1 113 ? -5.927 -8.366 4.534 1.00 93.81 113 MET A N 1
ATOM 912 C CA . MET A 1 113 ? -6.106 -8.301 5.985 1.00 93.81 113 MET A CA 1
ATOM 913 C C . MET A 1 113 ? -7.585 -8.393 6.362 1.00 93.81 113 MET A C 1
ATOM 915 O O . MET A 1 113 ? -8.456 -7.990 5.596 1.00 93.81 113 MET A O 1
ATOM 919 N N . THR A 1 114 ? -7.838 -8.859 7.583 1.00 93.88 114 THR A N 1
ATOM 920 C CA . THR A 1 114 ? -9.157 -8.930 8.230 1.00 93.88 114 THR A CA 1
ATOM 921 C C . THR A 1 114 ? -9.126 -8.205 9.577 1.00 93.88 114 THR A C 1
ATOM 923 O O . THR A 1 114 ? -8.050 -7.885 10.096 1.00 93.88 114 THR A O 1
ATOM 926 N N . LYS A 1 115 ? -10.286 -7.995 10.212 1.00 92.94 115 LYS A N 1
ATOM 927 C CA . LYS A 1 115 ? -10.359 -7.366 11.548 1.00 92.94 115 LYS A CA 1
ATOM 928 C C . LYS A 1 115 ? -9.573 -8.126 12.620 1.00 92.94 115 LYS A C 1
ATOM 930 O O . LYS A 1 115 ? -9.002 -7.512 13.515 1.00 92.94 115 LYS A O 1
ATOM 935 N N . ALA A 1 116 ? -9.487 -9.452 12.504 1.00 91.62 116 ALA A N 1
ATOM 936 C CA . ALA A 1 116 ? -8.673 -10.273 13.400 1.00 91.62 116 ALA A CA 1
ATOM 937 C C . ALA A 1 116 ? -7.169 -10.001 13.228 1.00 91.62 116 ALA A C 1
ATOM 939 O O . ALA A 1 116 ? -6.376 -10.232 14.144 1.00 91.62 116 ALA A O 1
ATOM 940 N N . ASN A 1 117 ? -6.754 -9.506 12.056 1.00 92.00 117 ASN A N 1
ATOM 941 C CA . ASN A 1 117 ? -5.368 -9.142 11.814 1.00 92.00 117 ASN A CA 1
ATOM 942 C C . ASN A 1 117 ? -4.993 -7.815 12.482 1.00 92.00 117 ASN A C 1
ATOM 944 O O . ASN A 1 117 ? -3.880 -7.712 13.001 1.00 92.00 117 ASN A O 1
ATOM 948 N N . VAL A 1 118 ? -5.905 -6.841 12.487 1.00 94.38 118 VAL A N 1
ATOM 949 C CA . VAL A 1 118 ? -5.648 -5.466 12.933 1.00 94.38 118 VAL A CA 1
ATOM 950 C C . VAL A 1 118 ? -6.762 -5.001 13.880 1.00 94.38 118 VAL A C 1
ATOM 952 O O . VAL A 1 118 ? -7.731 -4.391 13.434 1.00 94.38 118 VAL A O 1
ATOM 955 N N . PRO A 1 119 ? -6.655 -5.288 15.187 1.00 93.69 119 PRO A N 1
ATOM 956 C CA . PRO A 1 119 ? -7.584 -4.759 16.181 1.00 93.69 119 PRO A CA 1
ATOM 957 C C . PRO A 1 119 ? -7.500 -3.230 16.303 1.00 93.69 119 PRO A C 1
ATOM 959 O O . PRO A 1 119 ? -6.434 -2.638 16.108 1.00 93.69 119 PRO A O 1
ATOM 962 N N . VAL A 1 120 ? -8.608 -2.594 16.691 1.00 94.06 120 VAL A N 1
ATOM 963 C CA . VAL A 1 120 ? -8.625 -1.173 17.090 1.00 94.06 120 VAL A CA 1
ATOM 964 C C . VAL A 1 120 ? -7.652 -0.951 18.254 1.00 94.06 120 VAL A C 1
ATOM 966 O O . VAL A 1 120 ? -7.544 -1.801 19.131 1.00 94.06 120 VAL A O 1
ATOM 969 N N . GLY A 1 121 ? -6.941 0.178 18.250 1.00 92.88 121 GLY A N 1
ATOM 970 C CA . GLY A 1 121 ? -5.893 0.505 19.225 1.00 92.88 121 GLY A CA 1
ATOM 971 C C . GLY A 1 121 ? -4.475 0.146 18.768 1.00 92.88 121 GLY A C 1
ATOM 972 O O . GLY A 1 121 ? -3.514 0.754 19.254 1.00 92.88 121 GLY A O 1
ATOM 973 N N . SER A 1 122 ? -4.346 -0.744 17.773 1.00 94.38 122 SER A N 1
ATOM 974 C CA . SER A 1 122 ? -3.054 -1.099 17.174 1.00 94.38 122 SER A CA 1
ATOM 975 C C . SER A 1 122 ? -2.317 0.137 16.658 1.00 94.38 122 SER A C 1
ATOM 977 O O . SER A 1 122 ? -2.922 1.098 16.171 1.00 94.38 122 SER A O 1
ATOM 979 N N . GLU A 1 123 ? -0.992 0.094 16.721 1.00 95.19 123 GLU A N 1
ATOM 980 C CA . GLU A 1 123 ? -0.134 1.095 16.093 1.00 95.19 123 GLU A CA 1
ATOM 981 C C . GLU A 1 123 ? 0.111 0.725 14.644 1.00 95.19 123 GLU A C 1
ATOM 983 O O . GLU A 1 123 ? 0.311 -0.443 14.313 1.00 95.19 123 GLU A O 1
ATOM 988 N N . ILE A 1 124 ? 0.119 1.720 13.770 1.00 94.94 124 ILE A N 1
ATOM 989 C CA . ILE A 1 124 ? 0.373 1.527 12.353 1.00 94.94 124 ILE A CA 1
ATOM 990 C C . ILE A 1 124 ? 1.321 2.601 11.840 1.00 94.94 124 ILE A C 1
ATOM 992 O O . ILE A 1 124 ? 1.128 3.795 12.043 1.00 94.94 124 ILE A O 1
ATOM 996 N N . ILE A 1 125 ? 2.360 2.152 11.153 1.00 94.12 125 ILE A N 1
ATOM 997 C CA . ILE A 1 125 ? 3.287 2.998 10.409 1.00 94.12 125 ILE A CA 1
ATOM 998 C C . ILE A 1 125 ? 3.055 2.705 8.938 1.00 94.12 125 ILE A C 1
ATOM 1000 O O . ILE A 1 125 ? 3.005 1.537 8.548 1.00 94.12 125 ILE A O 1
ATOM 1004 N N . ILE A 1 126 ? 2.886 3.754 8.136 1.00 91.50 126 ILE A N 1
ATOM 1005 C CA . ILE A 1 126 ? 2.668 3.623 6.699 1.00 91.50 126 ILE A CA 1
ATOM 1006 C C . ILE A 1 126 ? 3.762 4.370 5.960 1.00 91.50 126 ILE A C 1
ATOM 1008 O O . ILE A 1 126 ? 3.994 5.554 6.191 1.00 91.50 126 ILE A O 1
ATOM 1012 N N . GLU A 1 127 ? 4.413 3.664 5.048 1.00 89.50 127 GLU A N 1
ATOM 1013 C CA . GLU A 1 127 ? 5.552 4.160 4.291 1.00 89.50 127 GLU A CA 1
ATOM 1014 C C . GLU A 1 127 ? 5.276 4.025 2.793 1.00 89.50 127 GLU A C 1
ATOM 1016 O O . GLU A 1 127 ? 4.472 3.195 2.359 1.00 89.50 127 GLU A O 1
ATOM 1021 N N . ILE A 1 128 ? 5.949 4.837 1.977 1.00 85.75 128 ILE A N 1
ATOM 1022 C CA . ILE A 1 128 ? 5.916 4.651 0.525 1.00 85.75 128 ILE A CA 1
ATOM 1023 C C . ILE A 1 128 ? 6.640 3.343 0.221 1.00 85.75 128 ILE A C 1
ATOM 1025 O O . ILE A 1 128 ? 7.825 3.202 0.528 1.00 85.75 128 ILE A O 1
ATOM 1029 N N . ALA A 1 129 ? 5.929 2.383 -0.375 1.00 80.12 129 ALA A N 1
ATOM 1030 C CA . ALA A 1 129 ? 6.551 1.121 -0.731 1.00 80.12 129 ALA A CA 1
ATOM 1031 C C . ALA A 1 129 ? 7.609 1.381 -1.812 1.00 80.12 129 ALA A C 1
ATOM 1033 O O . ALA A 1 129 ? 7.341 2.138 -2.753 1.00 80.12 129 ALA A O 1
ATOM 1034 N N . PRO A 1 130 ? 8.785 0.735 -1.742 1.00 77.31 130 PRO A N 1
ATOM 1035 C CA . PRO A 1 130 ? 9.742 0.818 -2.827 1.00 77.31 130 PRO A CA 1
ATOM 1036 C C . PRO A 1 130 ? 9.078 0.369 -4.133 1.00 77.31 130 PRO A C 1
ATOM 1038 O O . PRO A 1 130 ? 8.330 -0.622 -4.188 1.00 77.31 130 PRO A O 1
ATOM 1041 N N . ALA A 1 131 ? 9.345 1.143 -5.180 1.00 79.00 131 ALA A N 1
ATOM 1042 C CA . ALA A 1 131 ? 8.934 0.846 -6.538 1.00 79.00 131 ALA A CA 1
ATOM 1043 C C . ALA A 1 131 ? 9.391 -0.570 -6.912 1.00 79.00 131 ALA A C 1
ATOM 1045 O O . ALA A 1 131 ? 10.566 -0.912 -6.763 1.00 79.00 131 ALA A O 1
ATOM 1046 N N . ALA A 1 132 ? 8.469 -1.411 -7.385 1.00 84.75 132 ALA A N 1
ATOM 1047 C CA . ALA A 1 132 ? 8.876 -2.691 -7.942 1.00 84.75 132 ALA A CA 1
ATOM 1048 C C . ALA A 1 132 ? 9.499 -2.430 -9.312 1.00 84.75 132 ALA A C 1
ATOM 1050 O O . ALA A 1 132 ? 8.865 -1.830 -10.181 1.00 84.75 132 ALA A O 1
ATOM 1051 N N . LEU A 1 133 ? 10.741 -2.873 -9.478 1.00 90.50 133 LEU A N 1
ATOM 1052 C CA . LEU A 1 133 ? 11.514 -2.673 -10.694 1.00 90.50 133 LEU A CA 1
ATOM 1053 C C . LEU A 1 133 ? 11.646 -3.981 -11.470 1.00 90.50 133 LEU A C 1
ATOM 1055 O O . LEU A 1 133 ? 11.726 -5.064 -10.882 1.00 90.50 133 LEU A O 1
ATOM 1059 N N . ALA A 1 134 ? 11.696 -3.869 -12.791 1.00 92.31 134 ALA A N 1
ATOM 1060 C CA . ALA A 1 134 ? 12.007 -4.970 -13.689 1.00 92.31 134 ALA A CA 1
ATOM 1061 C C . ALA A 1 134 ? 12.995 -4.526 -14.768 1.00 92.31 134 ALA A C 1
ATOM 1063 O O . ALA A 1 134 ? 13.106 -3.339 -15.080 1.00 92.31 134 ALA A O 1
ATOM 1064 N N . LYS A 1 135 ? 13.713 -5.500 -15.329 1.00 93.81 135 LYS A N 1
ATOM 1065 C CA . LYS A 1 135 ? 14.663 -5.297 -16.420 1.00 93.81 135 LYS A CA 1
ATOM 1066 C C . LYS A 1 135 ? 14.290 -6.165 -17.613 1.00 93.81 135 LYS A C 1
ATOM 1068 O O . LYS A 1 135 ? 13.922 -7.327 -17.440 1.00 93.81 135 LYS A O 1
ATOM 1073 N N . ALA A 1 136 ? 14.443 -5.615 -18.809 1.00 94.44 136 ALA A N 1
ATOM 1074 C CA . ALA A 1 136 ? 14.426 -6.363 -20.058 1.00 94.44 136 ALA A CA 1
ATOM 1075 C C . ALA A 1 136 ? 15.711 -6.074 -20.840 1.00 94.44 136 ALA A C 1
ATOM 1077 O O . ALA A 1 136 ? 16.191 -4.946 -20.834 1.00 94.44 136 ALA A O 1
ATOM 1078 N N . LEU A 1 137 ? 16.258 -7.096 -21.502 1.00 92.50 137 LEU A N 1
ATOM 1079 C CA . LEU A 1 137 ? 17.518 -7.019 -22.261 1.00 92.50 137 LEU A CA 1
ATOM 1080 C C . LEU A 1 137 ? 17.298 -7.061 -23.784 1.00 92.50 137 LEU A C 1
ATOM 1082 O O . LEU A 1 137 ? 18.219 -7.334 -24.544 1.00 92.50 137 LEU A O 1
ATOM 1086 N N . SER A 1 138 ? 16.053 -6.888 -24.229 1.00 91.00 138 SER A N 1
ATOM 1087 C CA . SER A 1 138 ? 15.680 -6.840 -25.644 1.00 91.00 138 SER A CA 1
ATOM 1088 C C . SER A 1 138 ? 14.346 -6.124 -25.826 1.00 91.00 138 SER A C 1
ATOM 1090 O O . SER A 1 138 ? 13.504 -6.160 -24.917 1.00 91.00 138 SER A O 1
ATOM 1092 N N . ALA A 1 139 ? 14.117 -5.537 -27.006 1.00 91.69 139 ALA A N 1
ATOM 1093 C CA . ALA A 1 139 ? 12.856 -4.865 -27.319 1.00 91.69 139 ALA A CA 1
ATOM 1094 C C . ALA A 1 139 ? 11.643 -5.800 -27.180 1.00 91.69 139 ALA A C 1
ATOM 1096 O O . ALA A 1 139 ? 10.648 -5.446 -26.553 1.00 91.69 139 ALA A O 1
ATOM 1097 N N . ASN A 1 140 ? 11.755 -7.043 -27.658 1.00 93.25 140 ASN A N 1
ATOM 1098 C CA . ASN A 1 140 ? 10.676 -8.030 -27.549 1.00 93.25 140 ASN A CA 1
ATOM 1099 C C . ASN A 1 140 ? 10.283 -8.292 -26.082 1.00 93.25 140 ASN A C 1
ATOM 1101 O O . ASN A 1 140 ? 9.106 -8.354 -25.732 1.00 93.25 140 ASN A O 1
ATOM 1105 N N . HIS A 1 141 ? 11.266 -8.416 -25.186 1.00 93.25 141 HIS A N 1
ATOM 1106 C CA . HIS A 1 141 ? 10.964 -8.634 -23.774 1.00 93.25 141 HIS A CA 1
ATOM 1107 C C . HIS A 1 141 ? 10.425 -7.358 -23.106 1.00 93.25 141 HIS A C 1
ATOM 1109 O O . HIS A 1 141 ? 9.531 -7.439 -22.264 1.00 93.25 141 HIS A O 1
ATOM 1115 N N . ALA A 1 142 ? 10.906 -6.184 -23.520 1.00 94.19 142 ALA A N 1
ATOM 1116 C CA . ALA A 1 142 ? 10.395 -4.888 -23.086 1.00 94.19 142 ALA A CA 1
ATOM 1117 C C . ALA A 1 142 ? 8.908 -4.703 -23.453 1.00 94.19 142 ALA A C 1
ATOM 1119 O O . ALA A 1 142 ? 8.115 -4.252 -22.623 1.00 94.19 142 ALA A O 1
ATOM 1120 N N . ASP A 1 143 ? 8.499 -5.130 -24.647 1.00 95.00 143 ASP A N 1
ATOM 1121 C CA . ASP A 1 143 ? 7.107 -5.045 -25.094 1.00 95.00 143 ASP A CA 1
ATOM 1122 C C . ASP A 1 143 ? 6.172 -5.952 -24.287 1.00 95.00 143 ASP A C 1
ATOM 1124 O O . ASP A 1 143 ? 5.052 -5.547 -23.967 1.00 95.00 143 ASP A O 1
ATOM 1128 N N . LYS A 1 144 ? 6.643 -7.128 -23.848 1.00 96.38 144 LYS A N 1
ATOM 1129 C CA . LYS A 1 144 ? 5.879 -7.979 -22.919 1.00 96.38 144 LYS A CA 1
ATOM 1130 C C . LYS A 1 144 ? 5.602 -7.274 -21.587 1.00 96.38 144 LYS A C 1
ATOM 1132 O O . LYS A 1 144 ? 4.488 -7.359 -21.077 1.00 96.38 144 LYS A O 1
ATOM 1137 N N . TYR A 1 145 ? 6.581 -6.558 -21.030 1.00 95.44 145 TYR A N 1
ATOM 1138 C CA . TYR A 1 145 ? 6.376 -5.772 -19.807 1.00 95.44 145 TYR A CA 1
ATOM 1139 C C . TYR A 1 145 ? 5.363 -4.639 -20.023 1.00 95.44 145 TYR A C 1
ATOM 1141 O O . TYR A 1 145 ? 4.442 -4.484 -19.218 1.00 95.44 145 TYR A O 1
ATOM 1149 N N . ARG A 1 146 ? 5.472 -3.889 -21.129 1.00 94.19 146 ARG A N 1
ATOM 1150 C CA . ARG A 1 146 ? 4.507 -2.827 -21.477 1.00 94.19 146 ARG A CA 1
ATOM 1151 C C . ARG A 1 146 ? 3.083 -3.368 -21.611 1.00 94.19 146 ARG A C 1
ATOM 1153 O O . ARG A 1 146 ? 2.155 -2.765 -21.080 1.00 94.19 146 ARG A O 1
ATOM 1160 N N . ALA A 1 147 ? 2.915 -4.520 -22.262 1.00 94.31 147 ALA A N 1
ATOM 1161 C CA . ALA A 1 147 ? 1.613 -5.167 -22.435 1.00 94.31 147 ALA A CA 1
ATOM 1162 C C . ALA A 1 147 ? 0.955 -5.563 -21.101 1.00 94.31 147 ALA A C 1
ATOM 1164 O O . ALA A 1 147 ? -0.268 -5.569 -20.995 1.00 94.31 147 ALA A O 1
ATOM 1165 N N . LEU A 1 148 ? 1.758 -5.849 -20.072 1.00 93.62 148 LEU A N 1
ATOM 1166 C CA . LEU A 1 148 ? 1.290 -6.156 -18.717 1.00 93.62 148 LEU A CA 1
ATOM 1167 C C . LEU A 1 148 ? 1.026 -4.904 -17.864 1.00 93.62 148 LEU A C 1
ATOM 1169 O O . LEU A 1 148 ? 0.636 -5.030 -16.707 1.00 93.62 148 LEU A O 1
ATOM 1173 N N . GLY A 1 149 ? 1.227 -3.704 -18.415 1.00 90.94 149 GLY A N 1
ATOM 1174 C CA . GLY A 1 149 ? 0.985 -2.439 -17.721 1.00 90.94 149 GLY A CA 1
ATOM 1175 C C . GLY A 1 149 ? 2.182 -1.903 -16.935 1.00 90.94 149 GLY A C 1
ATOM 1176 O O . GLY A 1 149 ? 2.013 -0.999 -16.118 1.00 90.94 149 GLY A O 1
ATOM 1177 N N . TRP A 1 150 ? 3.393 -2.423 -17.167 1.00 93.50 150 TRP A N 1
ATOM 1178 C CA . TRP A 1 150 ? 4.601 -1.818 -16.604 1.00 93.50 150 TRP A CA 1
ATOM 1179 C C . TRP A 1 150 ? 4.944 -0.506 -17.308 1.00 93.50 150 TRP A C 1
ATOM 1181 O O . TRP A 1 150 ? 4.916 -0.412 -18.537 1.00 93.50 150 TRP A O 1
ATOM 1191 N N . THR A 1 151 ? 5.365 0.487 -16.527 1.00 92.25 151 THR A N 1
ATOM 1192 C CA . THR A 1 151 ? 5.790 1.789 -17.043 1.00 92.25 151 THR A CA 1
ATOM 1193 C C . THR A 1 151 ? 7.289 1.766 -17.317 1.00 92.25 151 THR A C 1
ATOM 1195 O O . THR A 1 151 ? 8.085 1.553 -16.402 1.00 92.25 151 THR A O 1
ATOM 1198 N N . LEU A 1 152 ? 7.699 2.015 -18.562 1.00 94.12 152 LEU A N 1
ATOM 1199 C CA . LEU A 1 152 ? 9.113 2.192 -18.901 1.00 94.12 152 LEU A CA 1
ATOM 1200 C C . LEU A 1 152 ? 9.660 3.464 -18.235 1.00 94.12 152 LEU A C 1
ATOM 1202 O O . LEU A 1 152 ? 9.039 4.523 -18.317 1.00 94.12 152 LEU A O 1
ATOM 1206 N N . LYS A 1 153 ? 10.829 3.361 -17.597 1.00 93.88 153 LYS A N 1
ATOM 1207 C CA . LYS A 1 153 ? 11.516 4.487 -16.946 1.00 93.88 153 LYS A CA 1
ATOM 1208 C C . LYS A 1 153 ? 12.804 4.883 -17.637 1.00 93.88 153 LYS A C 1
ATOM 1210 O O . LYS A 1 153 ? 13.043 6.074 -17.814 1.00 93.88 153 LYS A O 1
ATOM 1215 N N . TYR A 1 154 ? 13.606 3.899 -18.027 1.00 90.94 154 TYR A N 1
ATOM 1216 C CA . TYR A 1 154 ? 14.906 4.138 -18.642 1.00 90.94 154 TYR A CA 1
ATOM 1217 C C . TYR A 1 154 ? 15.153 3.162 -19.787 1.00 90.94 154 TYR A C 1
ATOM 1219 O O . TYR A 1 154 ? 14.798 1.987 -19.690 1.00 90.94 154 TYR A O 1
ATOM 1227 N N . GLU A 1 155 ? 15.801 3.658 -20.836 1.00 93.31 155 GLU A N 1
ATOM 1228 C CA . GLU A 1 155 ? 16.404 2.863 -21.906 1.00 93.31 155 GLU A CA 1
ATOM 1229 C C . GLU A 1 155 ? 17.904 3.160 -21.920 1.00 93.31 155 GLU A C 1
ATOM 1231 O O . GLU A 1 155 ? 18.306 4.326 -21.895 1.00 93.31 155 GLU A O 1
ATOM 1236 N N . PHE A 1 156 ? 18.730 2.120 -21.963 1.00 88.88 156 PHE A N 1
ATOM 1237 C CA . PHE A 1 156 ? 20.182 2.237 -22.022 1.00 88.88 156 PHE A CA 1
ATOM 1238 C C . PHE A 1 156 ? 20.680 1.799 -23.398 1.00 88.88 156 PHE A C 1
ATOM 1240 O O . PHE A 1 156 ? 20.327 0.725 -23.887 1.00 88.88 156 PHE A O 1
ATOM 1247 N N . ARG A 1 157 ? 21.505 2.645 -24.021 1.00 90.50 157 ARG A N 1
ATOM 1248 C CA . ARG A 1 157 ? 22.058 2.462 -25.373 1.00 90.50 157 ARG A CA 1
ATOM 1249 C C . ARG A 1 157 ? 23.578 2.588 -25.333 1.00 90.50 157 ARG A C 1
ATOM 1251 O O . ARG A 1 157 ? 24.103 3.338 -24.512 1.00 90.50 157 ARG A O 1
ATOM 1258 N N . ALA A 1 158 ? 24.276 1.832 -26.180 1.00 82.38 158 ALA A N 1
ATOM 1259 C CA . ALA A 1 158 ? 25.738 1.835 -26.222 1.00 82.38 158 ALA A CA 1
ATOM 1260 C C . ALA A 1 158 ? 26.282 3.112 -26.891 1.00 82.38 158 ALA A C 1
ATOM 1262 O O . ALA A 1 158 ? 27.204 3.715 -26.349 1.00 82.38 158 ALA A O 1
ATOM 1263 N N . GLN A 1 159 ? 25.678 3.557 -28.005 1.00 79.12 159 GLN A N 1
ATOM 1264 C CA . GLN A 1 159 ? 25.839 4.880 -28.634 1.00 79.12 159 GLN A CA 1
ATOM 1265 C C . GLN A 1 159 ? 24.886 5.013 -29.844 1.00 79.12 159 GLN A C 1
ATOM 1267 O O . GLN A 1 159 ? 24.535 4.017 -30.461 1.00 79.12 159 GLN A O 1
ATOM 1272 N N . GLY A 1 160 ? 24.487 6.236 -30.216 1.00 71.12 160 GLY A N 1
ATOM 1273 C CA . GLY A 1 160 ? 23.734 6.493 -31.458 1.00 71.12 160 GLY A CA 1
ATOM 1274 C C . GLY A 1 160 ? 22.318 5.893 -31.513 1.00 71.12 160 GLY A C 1
ATOM 1275 O O . GLY A 1 160 ? 21.630 5.820 -30.494 1.00 71.12 160 GLY A O 1
ATOM 1276 N N . ASP A 1 161 ? 21.899 5.488 -32.717 1.00 69.62 161 ASP A N 1
ATOM 1277 C CA . ASP A 1 161 ? 20.573 4.915 -33.020 1.00 69.62 161 ASP A CA 1
ATOM 1278 C C . ASP A 1 161 ? 20.480 3.396 -32.750 1.00 69.62 161 ASP A C 1
ATOM 1280 O O . ASP A 1 161 ? 19.508 2.752 -33.148 1.00 69.62 161 ASP A O 1
ATOM 1284 N N . ASP A 1 162 ? 21.462 2.814 -32.053 1.00 77.25 162 ASP A N 1
ATOM 1285 C CA . ASP A 1 162 ? 21.474 1.388 -31.714 1.00 77.25 162 ASP A CA 1
ATOM 1286 C C . ASP A 1 162 ? 20.263 0.993 -30.852 1.00 77.25 162 ASP A C 1
ATOM 1288 O O . ASP A 1 162 ? 19.769 1.778 -30.027 1.00 77.25 162 ASP A O 1
ATOM 1292 N N . GLU A 1 163 ? 19.791 -0.248 -31.030 1.00 78.00 163 GLU A N 1
ATOM 1293 C CA . GLU A 1 163 ? 18.741 -0.829 -30.188 1.00 78.00 163 GLU A CA 1
ATOM 1294 C C . GLU A 1 163 ? 19.167 -0.750 -28.709 1.00 78.00 163 GLU A C 1
ATOM 1296 O O . GLU A 1 163 ? 20.316 -1.071 -28.381 1.00 78.00 163 GLU A O 1
ATOM 1301 N N . PRO A 1 164 ? 18.279 -0.314 -27.793 1.00 86.94 164 PRO A N 1
ATOM 1302 C CA . PRO A 1 164 ? 18.584 -0.358 -26.373 1.00 86.94 164 PRO A CA 1
ATOM 1303 C C . PRO A 1 164 ? 18.940 -1.775 -25.923 1.00 86.94 164 PRO A C 1
ATOM 1305 O O . PRO A 1 164 ? 18.195 -2.724 -26.160 1.00 86.94 164 PRO A O 1
ATOM 1308 N N . TYR A 1 165 ? 20.061 -1.907 -25.219 1.00 88.44 165 TYR A N 1
ATOM 1309 C CA . TYR A 1 165 ? 20.501 -3.191 -24.670 1.00 88.44 165 TYR A CA 1
ATOM 1310 C C . TYR A 1 165 ? 19.881 -3.480 -23.296 1.00 88.44 165 TYR A C 1
ATOM 1312 O O . TYR A 1 165 ? 19.895 -4.620 -22.834 1.00 88.44 165 TYR A O 1
ATOM 1320 N N . GLU A 1 166 ? 19.348 -2.459 -22.618 1.00 92.56 166 GLU A N 1
ATOM 1321 C CA . GLU A 1 166 ? 18.643 -2.612 -21.347 1.00 92.56 166 GLU A CA 1
ATOM 1322 C C . GLU A 1 166 ? 17.476 -1.622 -21.247 1.00 92.56 166 GLU A C 1
ATOM 1324 O O . GLU A 1 166 ? 17.592 -0.438 -21.565 1.00 92.56 166 GLU A O 1
ATOM 1329 N N . TYR A 1 167 ? 16.352 -2.121 -20.745 1.00 94.00 167 TYR A N 1
ATOM 1330 C CA . TYR A 1 167 ? 15.150 -1.365 -20.431 1.00 94.00 167 TYR A CA 1
ATOM 1331 C C . TYR A 1 167 ? 14.829 -1.568 -18.955 1.00 94.00 167 TYR A C 1
ATOM 1333 O O . TYR A 1 167 ? 14.747 -2.709 -18.491 1.00 94.00 167 TYR A O 1
ATOM 1341 N N . VAL A 1 168 ? 14.604 -0.480 -18.223 1.00 93.50 168 VAL A N 1
ATOM 1342 C CA . VAL A 1 168 ? 14.190 -0.523 -16.817 1.00 93.50 168 VAL A CA 1
ATOM 1343 C C . VAL A 1 168 ? 12.750 -0.063 -16.697 1.00 93.50 168 VAL A C 1
ATOM 1345 O O . VAL A 1 168 ? 12.384 1.031 -17.131 1.00 93.50 168 VAL A O 1
ATOM 1348 N N . PHE A 1 169 ? 11.950 -0.904 -16.059 1.00 93.00 169 PHE A N 1
ATOM 1349 C CA . PHE A 1 169 ? 10.527 -0.713 -15.849 1.00 93.00 169 PHE A CA 1
ATOM 1350 C C . PHE A 1 169 ? 10.198 -0.545 -14.374 1.00 93.00 169 PHE A C 1
ATOM 1352 O O . PHE A 1 169 ? 10.857 -1.118 -13.509 1.00 93.00 169 PHE A O 1
ATOM 1359 N N . GLU A 1 170 ? 9.121 0.184 -14.111 1.00 91.00 170 GLU A N 1
ATOM 1360 C CA . GLU A 1 170 ? 8.533 0.360 -12.791 1.00 91.00 170 GLU A CA 1
ATOM 1361 C C . GLU A 1 170 ? 7.064 -0.068 -12.807 1.00 91.00 170 GLU A C 1
ATOM 1363 O O . GLU A 1 170 ? 6.292 0.342 -13.679 1.00 91.00 170 GLU A O 1
ATOM 1368 N N . TRP A 1 171 ? 6.665 -0.876 -11.824 1.00 86.69 171 TRP A N 1
ATOM 1369 C CA . TRP A 1 171 ? 5.261 -1.193 -11.595 1.00 86.69 171 TRP A CA 1
ATOM 1370 C C . TRP A 1 171 ? 4.599 -0.065 -10.815 1.00 86.69 171 TRP A C 1
ATOM 1372 O O . TRP A 1 171 ? 4.945 0.197 -9.662 1.00 86.69 171 TRP A O 1
ATOM 1382 N N . GLN A 1 172 ? 3.632 0.587 -11.451 1.00 79.00 172 GLN A N 1
ATOM 1383 C CA . GLN A 1 172 ? 2.918 1.723 -10.868 1.00 79.00 172 GLN A CA 1
ATOM 1384 C C . GLN A 1 172 ? 1.439 1.430 -10.609 1.00 79.00 172 GLN A C 1
ATOM 1386 O O . GLN A 1 172 ? 0.747 2.252 -10.011 1.00 79.00 172 GLN A O 1
ATOM 1391 N N . LEU A 1 173 ? 0.945 0.277 -11.064 1.00 73.31 173 LEU A N 1
ATOM 1392 C CA . LEU A 1 173 ? -0.442 -0.114 -10.860 1.00 73.31 173 LEU A CA 1
ATOM 1393 C C . LEU A 1 173 ? -0.663 -0.616 -9.422 1.00 73.31 173 LEU A C 1
ATOM 1395 O O . LEU A 1 173 ? 0.253 -1.169 -8.807 1.00 73.31 173 LEU A O 1
ATOM 1399 N N . PRO A 1 174 ? -1.880 -0.464 -8.873 1.00 66.44 174 PRO A N 1
ATOM 1400 C CA . PRO A 1 174 ? -2.249 -1.127 -7.631 1.00 66.44 174 PRO A CA 1
ATOM 1401 C C . PRO A 1 174 ? -2.135 -2.651 -7.767 1.00 66.44 174 PRO A C 1
ATOM 1403 O O . PRO A 1 174 ? -2.516 -3.221 -8.786 1.00 66.44 174 PRO A O 1
ATOM 1406 N N . GLY A 1 175 ? -1.664 -3.306 -6.713 1.00 69.50 175 GLY A N 1
ATOM 1407 C CA . GLY A 1 175 ? -1.564 -4.761 -6.601 1.00 69.50 175 GLY A CA 1
ATOM 1408 C C . GLY A 1 175 ? -0.138 -5.294 -6.714 1.00 69.50 175 GLY A C 1
ATOM 1409 O O . GLY A 1 175 ? 0.841 -4.541 -6.697 1.00 69.50 175 GLY A O 1
ATOM 1410 N N . GLU A 1 176 ? -0.027 -6.620 -6.783 1.00 78.25 176 GLU A N 1
ATOM 1411 C CA . GLU A 1 176 ? 1.250 -7.286 -7.025 1.00 78.25 176 GLU A CA 1
ATOM 1412 C C . GLU A 1 176 ? 1.700 -7.107 -8.485 1.00 78.25 176 GLU A C 1
ATOM 1414 O O . GLU A 1 176 ? 0.866 -7.145 -9.393 1.00 78.25 176 GLU A O 1
ATOM 1419 N N . PRO A 1 177 ? 3.009 -6.928 -8.741 1.00 85.38 177 PRO A N 1
ATOM 1420 C CA . PRO A 1 177 ? 3.517 -6.807 -10.100 1.00 85.38 177 PRO A CA 1
ATOM 1421 C C . PRO A 1 177 ? 3.331 -8.098 -10.901 1.00 85.38 177 PRO A C 1
ATOM 1423 O O . PRO A 1 177 ? 3.842 -9.151 -10.517 1.00 85.38 177 PRO A O 1
ATOM 1426 N N . VAL A 1 178 ? 2.680 -8.007 -12.061 1.00 89.00 178 VAL A N 1
ATOM 1427 C CA . VAL A 1 178 ? 2.509 -9.151 -12.970 1.00 89.00 178 VAL A CA 1
ATOM 1428 C C . VAL A 1 178 ? 3.729 -9.262 -13.874 1.00 89.00 178 VAL A C 1
ATOM 1430 O O . VAL A 1 178 ? 4.005 -8.348 -14.642 1.00 89.00 178 VAL A O 1
ATOM 1433 N N . ARG A 1 179 ? 4.481 -10.362 -13.808 1.00 90.12 179 ARG A N 1
ATOM 1434 C CA . ARG A 1 179 ? 5.694 -10.548 -14.623 1.00 90.12 179 ARG A CA 1
ATOM 1435 C C . ARG A 1 179 ? 5.417 -11.378 -15.881 1.00 90.12 179 ARG A C 1
ATOM 1437 O O . ARG A 1 179 ? 4.576 -12.274 -15.826 1.00 90.12 179 ARG A O 1
ATOM 1444 N N . PRO A 1 180 ? 6.117 -11.109 -16.996 1.00 89.00 180 PRO A N 1
ATOM 1445 C CA . PRO A 1 180 ? 6.029 -11.947 -18.182 1.00 89.00 180 PRO A CA 1
ATOM 1446 C C . PRO A 1 180 ? 6.623 -13.333 -17.905 1.00 89.00 180 PRO A C 1
ATOM 1448 O O . PRO A 1 180 ? 7.627 -13.450 -17.201 1.00 89.00 180 PRO A O 1
ATOM 1451 N N . SER A 1 181 ? 5.978 -14.364 -18.455 1.00 80.44 181 SER A N 1
ATOM 1452 C CA . SER A 1 181 ? 6.442 -15.758 -18.456 1.00 80.44 181 SER A CA 1
ATOM 1453 C C . SER A 1 181 ? 7.547 -16.005 -19.476 1.00 80.44 181 SER A C 1
ATOM 1455 O O . SER A 1 181 ? 7.430 -15.448 -20.602 1.00 80.44 181 SER A O 1
#

Secondary structure (DSSP, 8-state):
-PPP-------------------S-TTTSTTTS-S--TT--PPEEEEEEEEETTEEEEEEESPP---SSS-EEEEEE-TTS-EEEEEEEE-SHHHHSGGGS-TT-EEEEETT--TTTS-TT-EEEEEEPPPEEEEESSHHHHHHHHHTTPEEEEEE-SSTTPPPSEEEEEE-SSSSPPPP-

pLDDT: mean 74.54, std 23.53, range [26.22, 96.38]